Protein AF-A0A1V9YI81-F1 (afdb_monomer)

Sequence (163 aa):
MVVHTAWGGVPVYINVYCPVLPSLRRDFYAGLPSDFEPNSLHLVGGDFNLPLDDTLDTARGRGDHASGKAECIAWLTELRVADDWRIHHPIKRLYSGPGRINRLDYIFADHELVDHYYQDASYVLTTMLVTIYAAPCTYPRPHPPRKEPIGNYLVNYCPTLMW

Radius of gyration: 16.68 Å; Cα contacts (8 Å, |Δi|>4): 274; chains: 1; bounding box: 52×31×38 Å

pLDDT: mean 73.89, std 20.77, range [25.5, 96.69]

Foldseek 3Di:
DWDWDDDPNAIEIEEDDADLDLQCQQVVLLPDDLPDDPRHWYWYWDFSNAALDQQQFFQHDDPSNCRNNVSNVVSCVSNQWDFLCCVVVVRHRFAQDPPSGGNGITIITHPVQNVAFFDDWDDDPRWTKTFTFHDPPDDDDPDDDDRDGPDTPTPDDDPPPDD

Structure (mmCIF, N/CA/C/O backbone):
data_AF-A0A1V9YI81-F1
#
_entry.id   AF-A0A1V9YI81-F1
#
loop_
_atom_site.group_PDB
_atom_site.id
_atom_site.type_symbol
_atom_site.label_atom_id
_atom_site.label_alt_id
_atom_site.label_comp_id
_atom_site.label_asym_id
_atom_site.label_entity_id
_atom_site.label_seq_id
_atom_site.pdbx_PDB_ins_code
_atom_site.Cartn_x
_atom_site.Cartn_y
_atom_site.Cartn_z
_atom_site.occupancy
_atom_site.B_iso_or_equiv
_atom_site.auth_seq_id
_atom_site.auth_comp_id
_atom_site.auth_asym_id
_atom_site.auth_atom_id
_atom_site.pdbx_PDB_model_num
ATOM 1 N N . MET A 1 1 ? -0.340 13.009 -0.495 1.00 51.47 1 MET A N 1
ATOM 2 C CA . MET A 1 1 ? -1.580 13.649 -0.010 1.00 51.47 1 MET A CA 1
ATOM 3 C C . MET A 1 1 ? -2.317 12.613 0.810 1.00 51.47 1 MET A C 1
ATOM 5 O O . MET A 1 1 ? -2.722 11.625 0.220 1.00 51.47 1 MET A O 1
ATOM 9 N N . VAL A 1 2 ? -2.421 12.805 2.126 1.00 59.53 2 VAL A N 1
ATOM 10 C CA . VAL A 1 2 ? -3.225 11.939 3.001 1.00 59.53 2 VAL A CA 1
ATOM 11 C C . VAL A 1 2 ? -4.652 12.478 2.986 1.00 59.53 2 VAL A C 1
ATOM 13 O O . VAL A 1 2 ? -4.862 13.664 3.242 1.00 59.53 2 VAL A O 1
ATOM 16 N N . VAL A 1 3 ? -5.624 11.643 2.631 1.00 63.41 3 VAL A N 1
ATOM 17 C CA . VAL A 1 3 ? -7.054 11.958 2.750 1.00 63.41 3 VAL A CA 1
ATOM 18 C C . VAL A 1 3 ? -7.554 11.310 4.038 1.00 63.41 3 VAL A C 1
ATOM 20 O O . VAL A 1 3 ? -7.049 10.265 4.429 1.00 63.41 3 VAL A O 1
ATOM 23 N N . HIS A 1 4 ? -8.525 11.906 4.723 1.00 65.19 4 HIS A N 1
ATOM 24 C CA . HIS A 1 4 ? -9.170 11.261 5.866 1.00 65.19 4 HIS A CA 1
ATOM 25 C C . HIS A 1 4 ? -10.692 11.279 5.712 1.00 65.19 4 HIS A C 1
ATOM 27 O O . HIS A 1 4 ? -11.259 12.113 5.006 1.00 65.19 4 HIS A O 1
ATOM 33 N N . THR A 1 5 ? -11.343 10.317 6.348 1.00 63.50 5 THR A N 1
ATOM 34 C CA . THR A 1 5 ? -12.791 10.153 6.463 1.00 63.50 5 THR A CA 1
ATOM 35 C C . THR A 1 5 ? -13.125 9.720 7.895 1.00 63.50 5 THR A C 1
ATOM 37 O O . THR A 1 5 ? -12.244 9.708 8.751 1.00 63.50 5 THR A O 1
ATOM 40 N N . ALA A 1 6 ? -14.382 9.390 8.185 1.00 66.19 6 ALA A N 1
ATOM 41 C CA . ALA A 1 6 ? -14.779 8.830 9.471 1.00 66.19 6 ALA A CA 1
ATOM 42 C C . ALA A 1 6 ? -15.708 7.623 9.285 1.00 66.19 6 ALA A C 1
ATOM 44 O O . ALA A 1 6 ? -16.608 7.641 8.446 1.00 66.19 6 ALA A O 1
ATOM 45 N N . TRP A 1 7 ? -15.526 6.592 10.106 1.00 63.31 7 TRP A N 1
ATOM 46 C CA . TRP A 1 7 ? -16.349 5.392 10.160 1.00 63.31 7 TRP A CA 1
ATOM 47 C C . TRP A 1 7 ? -16.983 5.248 11.546 1.00 63.31 7 TRP A C 1
ATOM 49 O O . TRP A 1 7 ? -16.293 5.108 12.548 1.00 63.31 7 TRP A O 1
ATOM 59 N N . GLY A 1 8 ? -18.314 5.348 11.633 1.00 62.41 8 GLY A N 1
ATOM 60 C CA . GLY A 1 8 ? -19.015 5.278 12.924 1.00 62.41 8 GLY A CA 1
ATOM 61 C C . GLY A 1 8 ? -18.606 6.376 13.921 1.00 62.41 8 GLY A C 1
ATOM 62 O O . GLY A 1 8 ? -18.800 6.206 15.1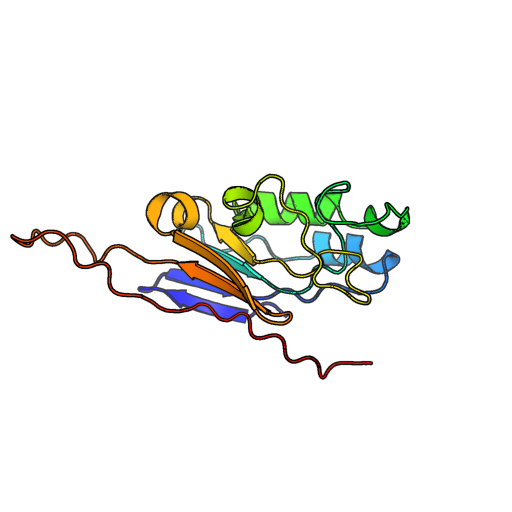19 1.00 62.41 8 GLY A O 1
ATOM 63 N N . GLY A 1 9 ? -18.028 7.483 13.435 1.00 65.88 9 GLY A N 1
ATOM 64 C CA . GLY A 1 9 ? -17.435 8.547 14.256 1.00 65.88 9 GLY A CA 1
ATOM 65 C C . GLY A 1 9 ? -15.929 8.398 14.518 1.00 65.88 9 GLY A C 1
ATOM 66 O O . GLY A 1 9 ? -15.339 9.310 15.087 1.00 65.88 9 GLY A O 1
ATOM 67 N N . VAL A 1 10 ? -15.302 7.303 14.077 1.00 66.94 10 VAL A N 1
ATOM 68 C CA . VAL A 1 10 ? -13.857 7.047 14.201 1.00 66.94 10 VAL A CA 1
ATOM 69 C C . VAL A 1 10 ? -13.116 7.564 12.962 1.00 66.94 10 VAL A C 1
ATOM 71 O O . VAL A 1 10 ? -13.488 7.169 11.858 1.00 66.94 10 VAL A O 1
ATOM 74 N N . PRO A 1 11 ? -12.085 8.417 13.084 1.00 67.31 11 PRO A N 1
ATOM 75 C CA . PRO A 1 11 ? -11.280 8.858 11.943 1.00 67.31 11 PRO A CA 1
ATOM 76 C C . PRO A 1 11 ? -10.601 7.691 11.209 1.00 67.31 11 PRO A C 1
ATOM 78 O O . PRO A 1 11 ? -10.075 6.777 11.843 1.00 67.31 11 PRO A O 1
ATOM 81 N N . VAL A 1 12 ? -10.604 7.743 9.873 1.00 69.25 12 VAL A N 1
ATOM 82 C CA . VAL A 1 12 ? -9.944 6.780 8.978 1.00 69.25 12 VAL A CA 1
ATOM 83 C C . VAL A 1 12 ? -9.099 7.520 7.949 1.00 69.25 12 VAL A C 1
ATOM 85 O O . VAL A 1 12 ? -9.613 8.367 7.222 1.00 69.25 12 VAL A O 1
ATOM 88 N N . TYR A 1 13 ? -7.821 7.172 7.834 1.00 66.81 13 TYR A N 1
ATOM 89 C CA . TYR A 1 13 ? -6.875 7.814 6.913 1.00 66.81 13 TYR A CA 1
ATOM 90 C C . TYR A 1 13 ? -6.617 6.937 5.694 1.00 66.81 13 TYR A C 1
ATOM 92 O O . TYR A 1 13 ? -6.340 5.753 5.852 1.00 66.81 13 TYR A O 1
ATOM 100 N N . ILE A 1 14 ? -6.718 7.527 4.498 1.00 68.88 14 ILE A N 1
ATOM 101 C CA . ILE A 1 14 ? -6.706 6.847 3.202 1.00 68.88 14 ILE A CA 1
ATOM 102 C C . ILE A 1 14 ? -5.802 7.604 2.211 1.00 68.88 14 ILE A C 1
ATOM 104 O O . ILE A 1 14 ? -5.910 8.816 2.025 1.00 68.88 14 ILE A O 1
ATOM 108 N N . ASN A 1 15 ? -4.978 6.835 1.503 1.00 68.88 15 ASN A N 1
ATOM 109 C CA . ASN A 1 15 ? -4.138 7.185 0.352 1.00 68.88 15 ASN A CA 1
ATOM 110 C C . ASN A 1 15 ? -2.730 7.767 0.598 1.00 68.88 15 ASN A C 1
ATOM 112 O O . ASN A 1 15 ? -2.545 8.804 1.232 1.00 68.88 15 ASN A O 1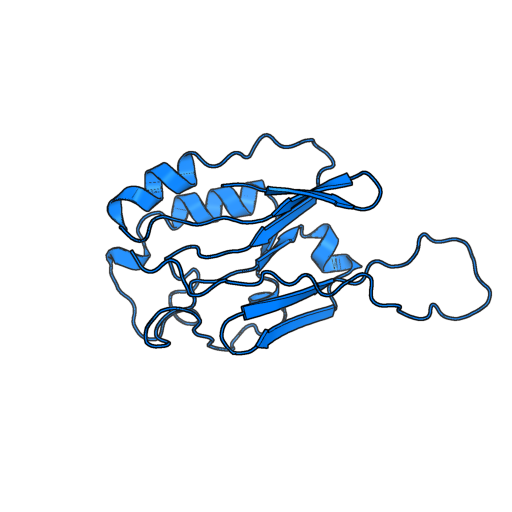
ATOM 116 N N . VAL A 1 16 ? -1.742 7.128 -0.036 1.00 73.31 16 VAL A N 1
ATOM 117 C CA . VAL A 1 16 ? -0.346 7.552 -0.182 1.00 73.31 16 VAL A CA 1
ATOM 118 C C . VAL A 1 16 ? 0.033 7.465 -1.660 1.00 73.31 16 VAL A C 1
ATOM 120 O O . VAL A 1 16 ? -0.280 6.493 -2.339 1.00 73.31 16 VAL A O 1
ATOM 123 N N . TYR A 1 17 ? 0.713 8.495 -2.159 1.00 83.12 17 TYR A N 1
ATOM 124 C CA . TYR A 1 17 ? 1.311 8.504 -3.494 1.00 83.12 17 TYR A CA 1
ATOM 125 C C . TYR A 1 17 ? 2.793 8.807 -3.326 1.00 83.12 17 TYR A C 1
ATOM 127 O O . TYR A 1 17 ? 3.167 9.952 -3.051 1.00 83.12 17 TYR A O 1
ATOM 135 N N . CYS A 1 18 ? 3.615 7.767 -3.406 1.00 87.50 18 CYS A N 1
ATOM 136 C CA . CYS A 1 18 ? 5.037 7.834 -3.106 1.00 87.50 18 CYS A CA 1
ATOM 137 C C . CYS A 1 18 ? 5.852 8.265 -4.330 1.00 87.50 18 CYS A C 1
ATOM 139 O O . CYS A 1 18 ? 5.467 7.965 -5.462 1.00 87.50 18 CYS A O 1
ATOM 141 N N . PRO A 1 19 ? 7.015 8.912 -4.143 1.00 91.19 19 PRO A N 1
ATOM 142 C CA . PRO A 1 19 ? 7.867 9.315 -5.251 1.00 91.19 19 PRO A CA 1
ATOM 143 C C . PRO A 1 19 ? 8.323 8.138 -6.122 1.00 91.19 19 PRO A C 1
ATOM 145 O O . PRO A 1 19 ? 8.867 7.139 -5.636 1.00 91.19 19 PRO A O 1
ATOM 148 N N . VAL A 1 20 ? 8.207 8.314 -7.440 1.00 90.94 20 VAL A N 1
ATOM 149 C CA . VAL A 1 20 ? 8.770 7.381 -8.427 1.00 90.94 20 VAL A CA 1
ATOM 150 C C . VAL A 1 20 ? 10.295 7.329 -8.301 1.00 90.94 20 VAL A C 1
ATOM 152 O O . VAL A 1 20 ? 10.870 6.243 -8.347 1.00 90.94 20 VAL A O 1
ATOM 155 N N . LEU A 1 21 ? 10.952 8.479 -8.089 1.00 93.56 21 LEU A N 1
ATOM 156 C CA . LEU A 1 21 ? 12.408 8.575 -7.951 1.00 93.56 21 LEU A CA 1
ATOM 157 C C . LEU A 1 21 ? 12.895 7.895 -6.654 1.00 93.56 21 LEU A C 1
ATOM 159 O O . LEU A 1 21 ? 12.579 8.383 -5.565 1.00 93.56 21 LEU A O 1
ATOM 163 N N . PRO A 1 22 ? 13.719 6.828 -6.736 1.00 93.25 22 PRO A N 1
ATOM 164 C CA . PRO A 1 22 ? 14.173 6.078 -5.562 1.00 93.25 22 PRO A CA 1
ATOM 165 C C . PRO A 1 22 ? 14.902 6.931 -4.521 1.00 93.25 22 PRO A C 1
ATOM 167 O O . PRO A 1 22 ? 14.744 6.697 -3.325 1.00 93.25 22 PRO A O 1
ATOM 170 N N . SER A 1 23 ? 15.662 7.938 -4.958 1.00 95.00 23 SER A N 1
ATOM 171 C CA . SER A 1 23 ? 16.430 8.826 -4.077 1.00 95.00 23 SER A CA 1
ATOM 172 C C . SER A 1 23 ? 15.564 9.679 -3.149 1.00 95.00 23 SER A C 1
ATOM 174 O O . SER A 1 23 ? 16.054 10.109 -2.114 1.00 95.00 23 SER A O 1
ATOM 176 N N . LEU A 1 24 ? 14.293 9.913 -3.492 1.00 95.62 24 LEU A N 1
ATOM 177 C CA . LEU A 1 24 ? 13.375 10.729 -2.689 1.00 95.62 24 LEU A CA 1
ATOM 178 C C . LEU A 1 24 ? 12.573 9.906 -1.673 1.00 95.62 24 LEU A C 1
ATOM 180 O O . LEU A 1 24 ? 11.941 10.472 -0.785 1.00 95.62 24 LEU A O 1
ATOM 184 N N . ARG A 1 25 ? 12.558 8.573 -1.803 1.00 94.50 25 ARG A N 1
ATOM 185 C CA . ARG A 1 25 ? 11.647 7.713 -1.033 1.00 94.50 25 ARG A CA 1
ATOM 186 C C . ARG A 1 25 ? 11.969 7.679 0.451 1.00 94.50 25 ARG A C 1
ATOM 188 O O . ARG A 1 25 ? 11.043 7.716 1.245 1.00 94.50 25 ARG A O 1
ATOM 195 N N . ARG A 1 26 ? 13.253 7.629 0.822 1.00 95.81 26 ARG A N 1
ATOM 196 C CA . ARG A 1 26 ? 13.672 7.633 2.233 1.00 95.81 26 ARG A CA 1
ATOM 197 C C . ARG A 1 26 ? 13.072 8.824 2.975 1.00 95.81 26 ARG A C 1
ATOM 199 O O . ARG A 1 26 ? 12.340 8.626 3.936 1.00 95.81 26 ARG A O 1
ATOM 206 N N . ASP A 1 27 ? 13.364 10.031 2.497 1.00 95.69 27 ASP A N 1
ATOM 207 C CA . ASP A 1 27 ? 12.939 11.262 3.165 1.00 95.69 27 ASP A CA 1
ATOM 208 C C . ASP A 1 27 ? 11.417 11.409 3.127 1.00 95.69 27 ASP A C 1
ATOM 210 O O . ASP A 1 27 ? 10.811 11.856 4.096 1.00 95.69 27 ASP A O 1
ATOM 214 N N . PHE A 1 28 ? 10.787 10.967 2.033 1.00 93.75 28 PHE A N 1
ATOM 215 C CA . PHE A 1 28 ? 9.335 10.928 1.925 1.00 93.75 28 PHE A CA 1
ATOM 216 C C . PHE A 1 28 ? 8.701 10.040 3.001 1.00 93.75 28 PHE A C 1
ATOM 218 O O . PHE A 1 28 ? 7.84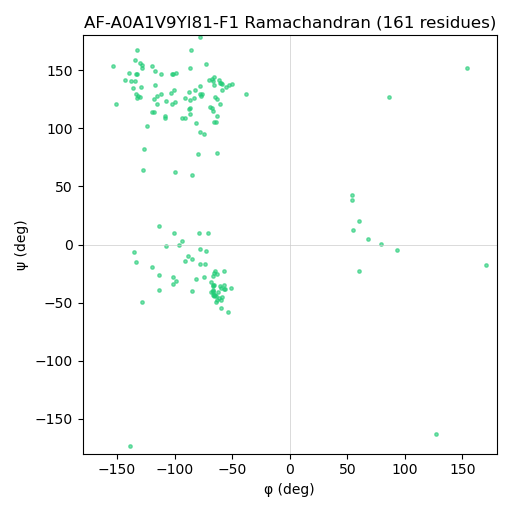8 10.522 3.737 1.00 93.75 28 PHE A O 1
ATOM 225 N N . TYR A 1 29 ? 9.115 8.772 3.114 1.00 94.19 29 TYR A N 1
ATOM 226 C CA . TYR A 1 29 ? 8.540 7.834 4.083 1.00 94.19 29 TYR A CA 1
ATOM 227 C C . TYR A 1 29 ? 8.854 8.227 5.527 1.00 94.19 29 TYR A C 1
ATOM 229 O O . TYR A 1 29 ? 7.977 8.140 6.378 1.00 94.19 29 TYR A O 1
ATOM 237 N N . ALA A 1 30 ? 10.070 8.710 5.796 1.00 94.56 30 ALA A N 1
ATOM 238 C CA . ALA A 1 30 ? 10.457 9.190 7.122 1.00 94.56 30 ALA A CA 1
ATOM 239 C C . ALA A 1 30 ? 9.679 10.444 7.561 1.00 94.56 30 ALA A C 1
ATOM 241 O O . ALA A 1 30 ? 9.568 10.705 8.755 1.00 94.56 30 ALA A O 1
ATOM 242 N N . GLY A 1 31 ? 9.166 11.227 6.607 1.00 92.00 31 GLY A N 1
ATOM 243 C CA . GLY A 1 31 ? 8.369 12.426 6.859 1.00 92.00 31 GLY A CA 1
ATOM 244 C C . GLY A 1 31 ? 6.857 12.200 6.867 1.00 92.00 31 GLY A C 1
ATOM 245 O O . GLY A 1 31 ? 6.113 13.178 6.961 1.00 92.00 31 GLY A O 1
ATOM 246 N N . LEU A 1 32 ? 6.378 10.959 6.719 1.00 90.50 32 LEU A N 1
ATOM 247 C CA . LEU A 1 32 ? 4.946 10.678 6.802 1.00 90.50 32 LEU A CA 1
ATOM 248 C C . LEU A 1 32 ? 4.448 10.839 8.248 1.00 90.50 32 LEU A C 1
ATOM 250 O O . LEU A 1 32 ? 5.151 10.456 9.183 1.00 90.50 32 LEU A O 1
ATOM 254 N N . PRO A 1 33 ? 3.235 11.386 8.445 1.00 88.31 33 PRO A N 1
ATOM 255 C CA . PRO A 1 33 ? 2.665 11.544 9.776 1.00 88.31 33 PRO A CA 1
ATOM 256 C C . PRO A 1 33 ? 2.396 10.181 10.413 1.00 88.31 33 PRO A C 1
ATOM 258 O O . PRO A 1 33 ? 1.984 9.236 9.732 1.00 88.31 33 PRO A O 1
ATOM 261 N N . SER A 1 34 ? 2.599 10.104 11.722 1.00 87.50 34 SER A N 1
ATOM 262 C CA . SER A 1 34 ? 2.279 8.936 12.549 1.00 87.50 34 SER A CA 1
ATOM 263 C C . SER A 1 34 ? 1.586 9.310 13.862 1.00 87.50 34 SER A C 1
ATOM 265 O O . SER A 1 34 ? 1.126 8.442 14.594 1.00 87.50 34 SER A O 1
ATOM 267 N N . ASP A 1 35 ? 1.478 10.603 14.154 1.00 87.75 35 ASP A N 1
ATOM 268 C CA . ASP A 1 35 ? 0.850 11.187 15.333 1.00 87.75 35 ASP A CA 1
ATOM 269 C C . ASP A 1 35 ? -0.664 11.356 15.138 1.00 87.75 35 ASP A C 1
ATOM 271 O O . ASP A 1 35 ? -1.213 12.456 15.179 1.00 87.75 35 ASP A O 1
ATOM 275 N N . PHE A 1 36 ? -1.348 10.239 14.904 1.00 85.19 36 PHE A N 1
ATOM 276 C CA . PHE A 1 36 ? -2.804 10.195 14.778 1.00 85.19 36 PHE A CA 1
ATOM 277 C C . PHE A 1 36 ? -3.498 10.051 16.141 1.00 85.19 36 PHE A C 1
ATOM 279 O O . PHE A 1 36 ? -2.865 9.760 17.161 1.00 85.19 36 PHE A O 1
ATOM 286 N N . GLU A 1 37 ? -4.818 10.254 16.193 1.00 84.19 37 GLU A N 1
ATOM 287 C CA . GLU A 1 37 ? -5.575 10.111 17.436 1.00 84.19 37 GLU A CA 1
ATOM 288 C C . GLU A 1 37 ? -5.478 8.672 17.983 1.00 84.19 37 GLU A C 1
ATOM 290 O O . GLU A 1 37 ? -5.593 7.722 17.203 1.00 84.19 37 GLU A O 1
ATOM 295 N N . PRO A 1 38 ? -5.371 8.472 19.315 1.00 79.06 38 PRO A N 1
ATOM 296 C CA . PRO A 1 38 ? -5.117 7.152 19.910 1.00 79.06 38 PRO A CA 1
ATOM 297 C C . PRO A 1 38 ? -6.120 6.042 19.564 1.00 79.06 38 PRO A C 1
ATOM 299 O O . PRO A 1 38 ? -5.787 4.870 19.683 1.00 79.06 38 PRO A O 1
ATOM 302 N N . ASN A 1 39 ? -7.342 6.405 19.164 1.00 79.94 39 ASN A N 1
ATOM 303 C CA . ASN A 1 39 ? -8.414 5.466 18.813 1.00 79.94 39 ASN A CA 1
ATOM 304 C C . ASN A 1 39 ? -8.779 5.524 17.320 1.00 79.94 39 ASN A C 1
ATOM 306 O O . ASN A 1 39 ? -9.876 5.111 16.944 1.00 79.94 39 ASN A O 1
ATOM 310 N N . SER A 1 40 ? -7.927 6.126 16.487 1.00 83.06 40 SER A N 1
ATOM 311 C CA . SER A 1 40 ? -8.132 6.153 15.039 1.00 83.06 40 SER A CA 1
ATOM 312 C C . SER A 1 40 ? -7.857 4.781 14.420 1.00 83.06 40 SER A C 1
ATOM 314 O O . SER A 1 40 ? -7.138 3.956 14.982 1.00 83.06 40 SER A O 1
ATOM 316 N N . LEU A 1 41 ? -8.475 4.531 13.265 1.00 82.31 41 LEU A N 1
ATOM 317 C CA . LEU A 1 41 ? -8.236 3.336 12.461 1.00 82.31 41 LEU A CA 1
ATOM 318 C C . LEU A 1 41 ? -7.531 3.738 11.168 1.00 82.31 41 LEU A C 1
ATOM 320 O O . LEU A 1 41 ? -7.800 4.795 10.594 1.00 82.31 41 LEU A O 1
ATOM 324 N N . HIS A 1 42 ? -6.661 2.873 10.659 1.00 84.69 42 HIS A N 1
ATOM 325 C CA . HIS A 1 42 ? -5.874 3.170 9.466 1.00 84.69 42 HIS A CA 1
ATOM 326 C C . HIS A 1 42 ? -6.236 2.229 8.315 1.00 84.69 42 HIS A C 1
ATOM 328 O O . HIS A 1 42 ? -6.236 1.009 8.465 1.00 84.69 42 HIS A O 1
ATOM 334 N N . LEU A 1 43 ? -6.542 2.812 7.151 1.00 82.81 43 LEU A N 1
ATOM 335 C CA . LEU A 1 43 ? -6.726 2.098 5.888 1.00 82.81 43 LEU A CA 1
ATOM 336 C C . LEU A 1 43 ? -5.813 2.736 4.838 1.00 82.81 43 LEU A C 1
ATOM 338 O O . LEU A 1 43 ? -6.210 3.597 4.052 1.00 82.81 43 LEU A O 1
ATOM 342 N N . VAL A 1 44 ? -4.550 2.337 4.853 1.00 85.56 44 VAL A N 1
ATOM 343 C CA . VAL A 1 44 ? -3.503 2.954 4.045 1.00 85.56 44 VAL A CA 1
ATOM 344 C C . VAL A 1 44 ? -3.474 2.297 2.674 1.00 85.56 44 VAL A C 1
ATOM 346 O O . VAL A 1 44 ? -3.174 1.119 2.565 1.00 85.56 44 VAL A O 1
ATOM 349 N N . GLY A 1 45 ? -3.741 3.045 1.608 1.00 84.31 45 GLY A N 1
ATOM 350 C CA . GLY A 1 45 ? -3.710 2.509 0.244 1.00 84.31 45 GLY A CA 1
ATOM 351 C C . GLY A 1 45 ? -2.943 3.390 -0.730 1.00 84.31 45 GLY A C 1
ATOM 352 O O . GLY A 1 45 ? -2.639 4.530 -0.410 1.00 84.31 45 GLY A O 1
ATOM 353 N N . GLY A 1 46 ? -2.637 2.890 -1.922 1.00 84.06 46 GLY A N 1
ATOM 354 C CA . GLY A 1 46 ? -2.090 3.692 -3.022 1.00 84.06 46 GLY A CA 1
ATOM 355 C C . GLY A 1 46 ? -0.799 3.135 -3.611 1.00 84.06 46 GLY A C 1
ATOM 356 O O . GLY A 1 46 ? -0.485 1.962 -3.414 1.00 84.06 46 GLY A O 1
ATOM 357 N N . ASP A 1 47 ? -0.082 3.980 -4.355 1.00 87.31 47 ASP A N 1
ATOM 358 C CA . ASP A 1 47 ? 1.149 3.616 -5.064 1.00 87.31 47 ASP A CA 1
ATOM 359 C C . ASP A 1 47 ? 2.379 3.934 -4.206 1.00 87.31 47 ASP A C 1
ATOM 361 O O . ASP A 1 47 ? 2.755 5.093 -4.001 1.00 87.31 47 ASP A O 1
ATOM 365 N N . PHE A 1 48 ? 3.022 2.876 -3.719 1.00 91.44 48 PHE A N 1
ATOM 366 C CA . PHE A 1 48 ? 4.214 2.926 -2.878 1.00 91.44 48 PHE A CA 1
ATOM 367 C C . PHE A 1 48 ? 5.503 3.035 -3.699 1.00 91.44 48 PHE A C 1
ATOM 369 O O . PHE A 1 48 ? 6.579 3.323 -3.165 1.00 91.44 48 PHE A O 1
ATOM 376 N N . ASN A 1 49 ? 5.431 2.812 -5.012 1.00 92.25 49 ASN A N 1
ATOM 377 C CA . ASN A 1 49 ? 6.567 2.845 -5.927 1.00 92.25 49 ASN A CA 1
ATOM 378 C C . ASN A 1 49 ? 7.748 1.922 -5.544 1.00 92.25 49 ASN A C 1
ATOM 380 O O . ASN A 1 49 ? 8.812 1.994 -6.164 1.00 92.25 49 ASN A O 1
ATOM 384 N N . LEU A 1 50 ? 7.568 0.993 -4.596 1.00 92.75 50 LEU A N 1
ATOM 385 C CA . LEU A 1 50 ? 8.527 -0.053 -4.234 1.00 92.75 50 LEU A CA 1
ATOM 386 C C . LEU A 1 50 ? 7.826 -1.399 -3.964 1.00 92.75 50 LEU A C 1
ATOM 388 O O . LEU A 1 50 ? 6.686 -1.405 -3.500 1.00 92.75 50 LEU A O 1
ATOM 392 N N . PRO A 1 51 ? 8.475 -2.540 -4.265 1.00 94.31 51 PRO A N 1
ATOM 393 C CA . PRO A 1 51 ? 8.010 -3.849 -3.821 1.00 94.31 51 PRO A CA 1
ATOM 394 C C . PRO A 1 51 ? 8.371 -4.089 -2.344 1.00 94.31 51 PRO A C 1
ATOM 396 O O . PRO A 1 51 ? 9.499 -3.812 -1.925 1.00 94.31 51 PRO A O 1
ATOM 399 N N . LEU A 1 52 ? 7.436 -4.629 -1.556 1.00 94.12 52 LEU A N 1
ATOM 400 C CA . LEU A 1 52 ? 7.685 -4.973 -0.151 1.00 94.12 52 LEU A CA 1
ATOM 401 C C . LEU A 1 52 ? 8.314 -6.359 0.009 1.00 94.12 52 LEU A C 1
ATOM 403 O O . LEU A 1 52 ? 9.249 -6.517 0.793 1.00 94.12 52 LEU A O 1
ATOM 407 N N . ASP A 1 53 ? 7.882 -7.345 -0.769 1.00 93.12 53 ASP A N 1
ATOM 408 C CA . ASP A 1 53 ? 8.503 -8.667 -0.820 1.00 93.12 53 ASP A CA 1
ATOM 409 C C . ASP A 1 53 ? 9.390 -8.823 -2.067 1.00 93.12 53 ASP A C 1
ATOM 411 O O . ASP A 1 53 ? 8.927 -8.746 -3.209 1.00 93.12 53 ASP A O 1
ATOM 415 N N . ASP A 1 54 ? 10.678 -9.102 -1.863 1.00 90.06 54 ASP A N 1
ATOM 416 C CA . ASP A 1 54 ? 11.658 -9.189 -2.956 1.00 90.06 54 ASP A CA 1
ATOM 417 C C . ASP A 1 54 ? 11.504 -10.454 -3.827 1.00 90.06 54 ASP A C 1
ATOM 419 O O . ASP A 1 54 ? 12.179 -10.604 -4.847 1.00 90.06 54 ASP A O 1
ATOM 423 N N . THR A 1 55 ? 10.606 -11.367 -3.456 1.00 90.50 55 THR A N 1
ATOM 424 C CA . THR A 1 55 ? 10.325 -12.615 -4.175 1.00 90.50 55 THR A CA 1
ATOM 425 C C . THR A 1 55 ? 8.916 -12.639 -4.773 1.00 90.50 55 THR A C 1
ATOM 427 O O . THR A 1 55 ? 8.709 -13.091 -5.910 1.00 90.50 55 THR A O 1
ATOM 430 N N . LEU A 1 56 ? 7.937 -12.115 -4.036 1.00 93.88 56 LEU A N 1
ATOM 431 C CA . LEU A 1 56 ? 6.521 -12.209 -4.370 1.00 93.88 56 LEU A CA 1
ATOM 432 C C . LEU A 1 56 ? 5.984 -10.947 -5.042 1.00 93.88 56 LEU A C 1
ATOM 434 O O . LEU A 1 56 ? 5.119 -11.063 -5.913 1.00 93.88 56 LEU A O 1
ATOM 438 N N . ASP A 1 57 ? 6.525 -9.776 -4.698 1.00 93.94 57 ASP A N 1
ATOM 439 C CA . ASP A 1 57 ? 6.090 -8.480 -5.229 1.00 93.94 57 ASP A CA 1
ATOM 440 C C . ASP A 1 57 ? 6.953 -8.005 -6.402 1.00 93.94 57 ASP A C 1
ATOM 442 O O . ASP A 1 57 ? 6.688 -6.960 -6.986 1.00 93.94 57 ASP A O 1
ATOM 446 N N . THR A 1 58 ? 7.966 -8.773 -6.804 1.00 93.06 58 THR A N 1
ATOM 447 C CA . THR A 1 58 ? 8.790 -8.459 -7.973 1.00 93.06 58 THR A CA 1
ATOM 448 C C . THR A 1 58 ? 9.093 -9.694 -8.811 1.00 93.06 58 THR A C 1
ATOM 450 O O . THR A 1 58 ? 9.331 -10.793 -8.306 1.00 93.06 58 THR A O 1
ATOM 453 N N . ALA A 1 59 ? 9.076 -9.529 -10.133 1.00 90.88 59 ALA A N 1
ATOM 454 C CA . ALA A 1 59 ? 9.543 -10.532 -11.078 1.00 90.88 59 ALA A CA 1
ATOM 455 C C . ALA A 1 59 ? 11.078 -10.623 -11.102 1.00 90.88 59 ALA A C 1
ATOM 457 O O . ALA A 1 59 ? 11.614 -11.685 -11.426 1.00 90.88 59 ALA A O 1
ATOM 458 N N . ARG A 1 60 ? 11.776 -9.520 -10.789 1.00 86.56 60 ARG A N 1
ATOM 459 C CA . ARG A 1 60 ? 13.242 -9.396 -10.798 1.00 86.56 60 ARG A CA 1
ATOM 460 C C . ARG A 1 60 ? 13.694 -8.356 -9.773 1.00 86.56 60 ARG A C 1
ATOM 462 O O . ARG A 1 60 ? 13.348 -7.181 -9.901 1.00 86.56 60 ARG A O 1
ATOM 469 N N . GLY A 1 61 ? 14.512 -8.773 -8.810 1.00 79.31 61 GLY A N 1
ATOM 470 C CA . GLY A 1 61 ? 15.094 -7.860 -7.828 1.00 79.31 61 GLY A CA 1
ATOM 471 C C . GLY A 1 61 ? 15.964 -6.786 -8.485 1.00 79.31 61 GLY A C 1
ATOM 472 O O . GLY A 1 61 ? 16.714 -7.063 -9.426 1.00 79.31 61 GLY A O 1
ATOM 473 N N . ARG A 1 62 ? 15.859 -5.553 -7.991 1.00 81.12 62 ARG A N 1
ATOM 474 C CA . ARG A 1 62 ? 16.687 -4.418 -8.404 1.00 81.12 62 ARG A CA 1
ATOM 475 C C . ARG A 1 62 ? 17.192 -3.674 -7.172 1.00 81.12 62 ARG A C 1
ATOM 477 O O . ARG A 1 62 ? 16.488 -3.575 -6.174 1.00 81.12 62 ARG A O 1
ATOM 484 N N . GLY A 1 63 ? 18.399 -3.112 -7.246 1.00 79.06 63 GLY A N 1
ATOM 485 C CA . GLY A 1 63 ? 18.993 -2.390 -6.111 1.00 79.06 63 GLY A CA 1
ATOM 486 C C . GLY A 1 63 ? 18.208 -1.140 -5.690 1.00 79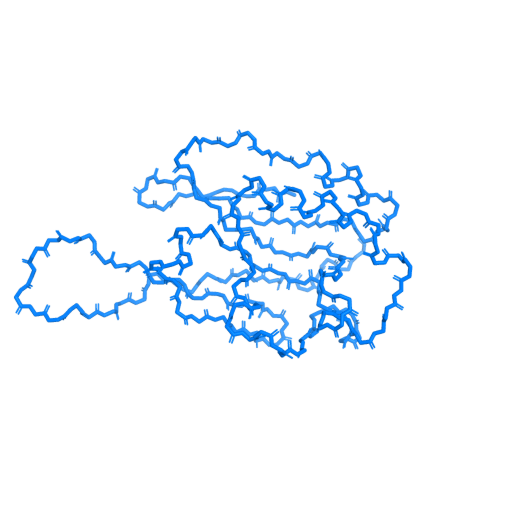.06 63 GLY A C 1
ATOM 487 O O . GLY A 1 63 ? 18.240 -0.756 -4.526 1.00 79.06 63 GLY A O 1
ATOM 488 N N . ASP A 1 64 ? 17.453 -0.537 -6.610 1.00 85.31 64 ASP A N 1
ATOM 489 C CA . ASP A 1 64 ? 16.604 0.627 -6.338 1.00 85.31 64 ASP A CA 1
ATOM 490 C C . ASP A 1 64 ? 15.337 0.288 -5.531 1.00 85.31 64 ASP A C 1
ATOM 492 O O . ASP A 1 64 ? 14.727 1.185 -4.947 1.00 85.31 64 ASP A O 1
ATOM 496 N N . HIS A 1 65 ? 14.950 -0.991 -5.457 1.00 85.62 65 HIS A N 1
ATOM 497 C CA . HIS A 1 65 ? 13.800 -1.460 -4.674 1.00 85.62 65 HIS A CA 1
ATOM 498 C C . HIS A 1 65 ? 14.001 -1.302 -3.166 1.00 85.62 65 HIS A C 1
ATOM 500 O O . HIS A 1 65 ? 13.029 -1.110 -2.445 1.00 85.62 65 HIS A O 1
ATOM 506 N N . ALA A 1 66 ? 15.249 -1.317 -2.692 1.00 87.56 66 ALA A N 1
ATOM 507 C CA . ALA A 1 66 ? 15.559 -1.161 -1.273 1.00 87.56 66 ALA A CA 1
ATOM 508 C C . ALA A 1 66 ? 15.473 0.298 -0.783 1.00 87.56 66 ALA A C 1
ATOM 510 O O . ALA A 1 66 ? 15.409 0.540 0.423 1.00 87.56 66 ALA A O 1
ATOM 511 N N . SER A 1 67 ? 15.478 1.282 -1.690 1.00 93.25 67 SER A N 1
ATOM 512 C CA . SER A 1 67 ? 15.502 2.697 -1.307 1.00 93.25 67 SER A CA 1
ATOM 513 C C . SER A 1 67 ? 14.185 3.126 -0.657 1.00 93.25 67 SER A C 1
ATOM 515 O O . SER A 1 67 ? 13.134 3.083 -1.298 1.00 93.25 67 SER A O 1
ATOM 517 N N . GLY A 1 68 ? 14.246 3.555 0.608 1.00 94.44 68 GLY A N 1
ATOM 518 C CA . GLY A 1 68 ? 13.078 3.952 1.401 1.00 94.44 68 GLY A CA 1
ATOM 519 C C . GLY A 1 68 ? 12.266 2.790 1.985 1.00 94.44 68 GLY A C 1
ATOM 520 O O . GLY A 1 68 ? 11.252 3.028 2.636 1.00 94.44 68 GLY A O 1
ATOM 521 N N . LYS A 1 69 ? 12.668 1.531 1.750 1.00 95.19 69 LYS A N 1
ATOM 522 C CA . LYS A 1 69 ? 11.903 0.346 2.175 1.00 95.19 69 LYS A CA 1
ATOM 523 C C . LYS A 1 69 ? 11.856 0.202 3.698 1.00 95.19 69 LYS A C 1
ATOM 525 O O . LYS A 1 69 ? 10.812 -0.138 4.242 1.00 95.19 69 LYS A O 1
ATOM 530 N N . ALA A 1 70 ? 12.964 0.482 4.385 1.00 96.00 70 ALA A N 1
ATOM 531 C CA . ALA A 1 70 ? 13.025 0.403 5.843 1.00 96.00 70 ALA A CA 1
ATOM 532 C C . ALA A 1 70 ? 12.123 1.458 6.501 1.00 96.00 70 ALA A C 1
ATOM 534 O O . ALA A 1 70 ? 11.379 1.148 7.424 1.00 96.00 70 ALA A O 1
ATOM 535 N N . GLU A 1 71 ? 12.149 2.681 5.977 1.00 96.69 71 GLU A N 1
ATOM 536 C CA . GLU A 1 71 ? 11.341 3.806 6.436 1.00 96.69 71 GL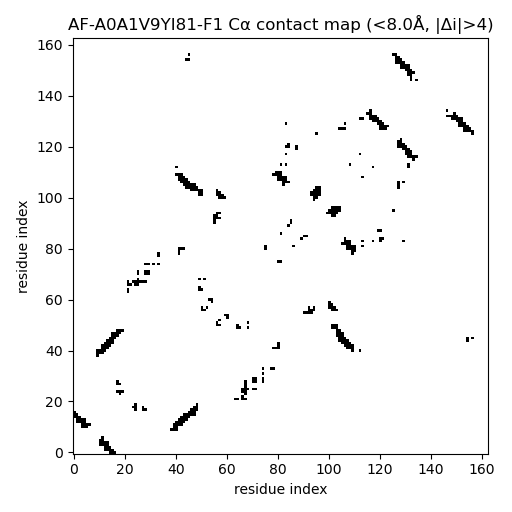U A CA 1
ATOM 537 C C . GLU A 1 71 ? 9.849 3.558 6.167 1.00 96.69 71 GLU A C 1
ATOM 539 O O . GLU A 1 71 ? 9.017 3.786 7.040 1.00 96.69 71 GLU A O 1
ATOM 544 N N . CYS A 1 72 ? 9.513 2.992 5.003 1.00 95.31 72 CYS A N 1
ATOM 545 C CA . CYS A 1 72 ? 8.157 2.548 4.686 1.00 95.31 72 CYS A CA 1
ATOM 546 C C . CYS A 1 72 ? 7.649 1.482 5.669 1.00 95.31 72 CYS A C 1
ATOM 548 O O . CYS A 1 72 ? 6.530 1.593 6.163 1.00 95.31 72 CYS A O 1
ATOM 550 N N . ILE A 1 73 ? 8.449 0.447 5.953 1.00 95.62 73 ILE A N 1
ATOM 551 C CA . ILE A 1 73 ? 8.065 -0.626 6.884 1.00 95.62 73 ILE A CA 1
ATOM 552 C C . ILE A 1 73 ? 7.898 -0.074 8.300 1.00 95.62 73 ILE A C 1
ATOM 554 O O . ILE A 1 73 ? 6.924 -0.415 8.966 1.00 95.62 73 ILE A O 1
ATOM 558 N N . ALA A 1 74 ? 8.810 0.792 8.750 1.00 95.69 74 ALA A N 1
ATOM 559 C CA . ALA A 1 74 ? 8.713 1.436 10.056 1.00 95.69 74 ALA A CA 1
ATOM 560 C C . ALA A 1 74 ? 7.417 2.246 10.185 1.00 95.69 74 ALA A C 1
ATOM 562 O O . ALA A 1 74 ? 6.698 2.092 11.167 1.00 95.69 74 ALA A O 1
ATOM 563 N N . TRP A 1 75 ? 7.076 3.029 9.160 1.00 94.06 75 TRP A N 1
ATOM 564 C CA . TRP A 1 75 ? 5.840 3.803 9.137 1.00 94.06 75 TRP A CA 1
ATOM 565 C C . TRP A 1 75 ? 4.585 2.916 9.154 1.00 94.06 75 TRP A C 1
ATOM 567 O O . TRP A 1 75 ? 3.712 3.116 9.990 1.00 94.06 75 TRP A O 1
ATOM 577 N N . LEU A 1 76 ? 4.509 1.882 8.308 1.00 94.00 76 LEU A N 1
ATOM 578 C CA . LEU A 1 76 ? 3.381 0.935 8.318 1.00 94.00 76 LEU A CA 1
ATOM 579 C C . LEU A 1 76 ? 3.247 0.200 9.666 1.00 94.00 76 LEU A C 1
ATOM 581 O O . LEU A 1 76 ? 2.135 -0.052 10.127 1.00 94.00 76 LEU A O 1
ATOM 585 N N . THR A 1 77 ? 4.376 -0.108 10.312 1.00 93.19 77 THR A N 1
ATOM 586 C CA . THR A 1 77 ? 4.404 -0.745 11.638 1.00 93.19 77 THR A CA 1
ATOM 587 C C . THR A 1 77 ? 3.853 0.183 12.717 1.00 93.19 77 THR A C 1
ATOM 589 O O . THR A 1 77 ? 3.054 -0.260 13.538 1.00 93.19 77 THR A O 1
ATOM 592 N N . GLU A 1 78 ? 4.228 1.464 12.697 1.00 91.75 78 GLU A N 1
ATOM 593 C CA . GLU A 1 78 ? 3.723 2.472 13.639 1.00 91.75 78 GLU A CA 1
ATOM 594 C C . GLU A 1 78 ? 2.198 2.623 13.538 1.00 91.75 78 GLU A C 1
ATOM 596 O O . GLU A 1 78 ? 1.507 2.730 14.548 1.00 91.75 78 GLU A O 1
ATOM 601 N N . LEU A 1 79 ? 1.653 2.527 12.322 1.00 90.00 79 LEU A N 1
ATOM 602 C CA . LEU A 1 79 ? 0.206 2.558 12.083 1.00 90.00 79 LEU A CA 1
ATOM 603 C C . LEU A 1 79 ? -0.510 1.243 12.399 1.00 90.00 79 LEU A C 1
ATOM 605 O O . LEU A 1 79 ? -1.734 1.190 12.294 1.00 90.00 79 LEU A O 1
ATOM 609 N N . ARG A 1 80 ? 0.225 0.189 12.778 1.00 91.31 80 ARG A N 1
ATOM 610 C CA . ARG A 1 80 ? -0.315 -1.146 13.085 1.00 91.31 80 ARG A CA 1
ATOM 611 C C . ARG A 1 80 ? -1.170 -1.704 11.940 1.00 91.31 80 ARG A C 1
ATOM 613 O O . ARG A 1 80 ? -2.198 -2.337 12.183 1.00 91.31 80 ARG A O 1
ATOM 620 N N . VAL A 1 81 ? -0.758 -1.457 10.695 1.00 90.69 81 VAL A N 1
ATOM 621 C CA . VAL A 1 81 ? -1.475 -1.934 9.504 1.00 90.69 81 VAL A CA 1
ATOM 622 C C . VAL A 1 81 ? -0.796 -3.148 8.874 1.00 90.69 81 VAL A C 1
ATOM 624 O O . VAL A 1 81 ? 0.431 -3.264 8.869 1.00 90.69 81 VAL A O 1
ATOM 627 N N . ALA A 1 82 ? -1.595 -4.040 8.295 1.00 90.25 82 ALA A N 1
ATOM 628 C CA . ALA A 1 82 ? -1.141 -5.273 7.662 1.00 90.25 82 ALA A CA 1
ATOM 629 C C . ALA A 1 82 ? -1.512 -5.333 6.177 1.00 90.25 82 ALA A C 1
ATOM 631 O O . ALA A 1 82 ? -2.476 -4.716 5.743 1.00 90.25 82 ALA A O 1
ATOM 632 N N . ASP A 1 83 ? -0.737 -6.080 5.384 1.00 91.12 83 ASP A N 1
ATOM 633 C CA . ASP A 1 83 ? -1.024 -6.297 3.961 1.00 91.12 83 ASP A CA 1
ATOM 634 C C . ASP A 1 83 ? -2.140 -7.341 3.792 1.00 91.12 83 ASP A C 1
ATOM 636 O O . ASP A 1 83 ? -1.886 -8.551 3.782 1.00 91.12 83 ASP A O 1
ATOM 640 N N . ASP A 1 84 ? -3.371 -6.867 3.612 1.00 82.00 84 ASP A N 1
ATOM 641 C CA . ASP A 1 84 ? -4.578 -7.692 3.476 1.00 82.00 84 ASP A CA 1
ATOM 642 C C . ASP A 1 84 ? -4.476 -8.716 2.335 1.00 82.00 84 ASP A C 1
ATOM 644 O O . ASP A 1 84 ? -4.906 -9.873 2.458 1.00 82.00 84 ASP A O 1
ATOM 648 N N . TRP A 1 85 ? -3.866 -8.317 1.210 1.00 85.94 85 TRP A N 1
ATOM 649 C CA . TRP A 1 85 ? -3.656 -9.214 0.074 1.00 85.94 85 TRP A CA 1
ATOM 650 C C . TRP A 1 85 ? -2.696 -10.332 0.439 1.00 85.94 85 TRP A C 1
ATOM 652 O O . TRP A 1 85 ? -2.952 -11.487 0.102 1.00 85.94 85 TRP A O 1
ATOM 662 N N . ARG A 1 86 ? -1.592 -10.016 1.120 1.00 90.69 86 ARG A N 1
ATOM 663 C CA . ARG A 1 86 ? -0.602 -11.025 1.505 1.00 90.69 86 ARG A CA 1
ATOM 664 C C . ARG A 1 86 ? -1.152 -11.974 2.564 1.00 90.69 86 ARG A C 1
ATOM 666 O O . ARG A 1 86 ? -0.822 -13.152 2.516 1.00 90.69 86 ARG A O 1
ATOM 673 N N . ILE A 1 87 ? -2.029 -11.512 3.451 1.00 86.06 87 ILE A N 1
ATOM 674 C CA . ILE A 1 87 ? -2.725 -12.389 4.402 1.00 86.06 87 ILE A CA 1
ATOM 675 C C . ILE A 1 87 ? -3.588 -13.418 3.659 1.00 86.06 87 ILE A C 1
ATOM 677 O O . ILE A 1 87 ? -3.528 -14.609 3.960 1.00 86.06 87 ILE A O 1
ATOM 681 N N . HIS A 1 88 ? -4.356 -12.986 2.657 1.00 80.50 88 HIS A N 1
ATOM 682 C CA . HIS A 1 88 ? -5.276 -13.873 1.935 1.00 80.50 88 HIS A CA 1
ATOM 683 C C . HIS A 1 88 ? -4.589 -14.709 0.844 1.00 80.50 88 HIS A C 1
ATOM 685 O O . HIS A 1 88 ? -4.990 -15.835 0.552 1.00 80.50 88 HIS A O 1
ATOM 691 N N . HIS A 1 89 ? -3.519 -14.183 0.249 1.00 85.44 89 HIS A N 1
ATOM 692 C CA . HIS A 1 89 ? -2.783 -14.796 -0.854 1.00 85.44 89 HIS A CA 1
ATOM 693 C C . HIS A 1 89 ? -1.279 -14.886 -0.528 1.00 85.44 89 HIS A C 1
ATOM 695 O O . HIS A 1 89 ? -0.455 -14.295 -1.237 1.00 85.44 89 HIS A O 1
ATOM 701 N N . PRO A 1 90 ? -0.881 -15.660 0.502 1.00 91.56 90 PRO A N 1
ATOM 702 C CA . PRO A 1 90 ? 0.459 -15.602 1.098 1.00 91.56 90 PRO A CA 1
ATOM 703 C C . PRO A 1 90 ? 1.584 -15.842 0.102 1.00 91.56 90 PRO A C 1
ATOM 705 O O . PRO A 1 90 ? 2.587 -15.143 0.132 1.00 91.56 90 PRO A O 1
ATOM 708 N N . ILE A 1 91 ? 1.391 -16.759 -0.844 1.00 93.81 91 ILE A N 1
ATOM 709 C CA . ILE A 1 91 ? 2.415 -17.146 -1.827 1.00 93.81 91 ILE A CA 1
ATOM 710 C C . ILE A 1 9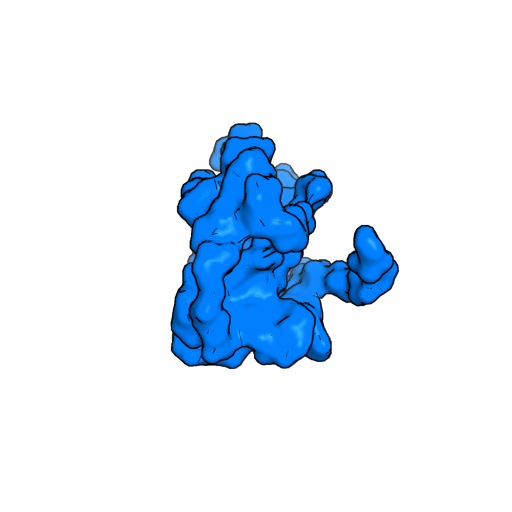1 ? 2.129 -16.633 -3.241 1.00 93.81 91 ILE A C 1
ATOM 712 O O . ILE A 1 91 ? 2.888 -16.904 -4.173 1.00 93.81 91 ILE A O 1
ATOM 716 N N . LYS A 1 92 ? 1.009 -15.934 -3.449 1.00 91.00 92 LYS A N 1
ATOM 717 C CA . LYS A 1 92 ? 0.613 -15.520 -4.794 1.00 91.00 92 LYS A CA 1
ATOM 718 C C . LYS A 1 92 ? 1.462 -14.337 -5.228 1.00 91.00 92 LYS A C 1
ATOM 720 O O . LYS A 1 92 ? 1.567 -13.331 -4.522 1.00 91.00 92 LYS A O 1
ATOM 725 N N . ARG A 1 93 ? 2.040 -14.461 -6.420 1.00 91.75 93 ARG A N 1
ATOM 726 C CA . ARG A 1 93 ? 2.697 -13.350 -7.105 1.00 91.75 93 ARG A CA 1
ATOM 727 C C . ARG A 1 93 ? 1.633 -12.531 -7.816 1.00 91.75 93 ARG A C 1
ATOM 729 O O . ARG A 1 93 ? 0.763 -13.083 -8.493 1.00 91.75 93 ARG A O 1
ATOM 736 N N . LEU A 1 94 ? 1.706 -11.224 -7.650 1.00 85.94 94 LEU A N 1
ATOM 737 C CA . LEU A 1 94 ? 0.802 -10.267 -8.262 1.00 85.94 94 LEU A CA 1
ATOM 738 C C . LEU A 1 94 ? 1.612 -9.039 -8.641 1.00 85.94 94 LEU A C 1
ATOM 740 O O . LEU A 1 94 ? 2.479 -8.640 -7.880 1.00 85.94 94 LEU A O 1
ATOM 744 N N . TYR A 1 95 ? 1.311 -8.431 -9.787 1.00 89.00 95 TYR A N 1
ATOM 745 C CA . TYR A 1 95 ? 2.014 -7.242 -10.251 1.00 89.00 95 TYR A CA 1
ATOM 746 C C . TYR A 1 95 ? 1.023 -6.171 -10.695 1.00 89.00 95 TYR A C 1
ATOM 748 O O . TYR A 1 95 ? 0.136 -6.413 -11.521 1.00 89.00 95 TYR A O 1
ATOM 756 N N . SER A 1 96 ? 1.189 -4.974 -10.155 1.00 86.31 96 SER A N 1
ATOM 757 C CA . SER A 1 96 ? 0.299 -3.835 -10.379 1.00 86.31 96 SER A CA 1
ATOM 758 C C . SER A 1 96 ? 0.986 -2.697 -11.141 1.00 86.31 96 SER A C 1
ATOM 760 O O . SER A 1 96 ? 0.332 -2.002 -11.911 1.00 86.31 96 SER A O 1
ATOM 762 N N . GLY A 1 97 ? 2.314 -2.591 -11.035 1.00 83.06 97 GLY A N 1
ATOM 763 C CA . GLY A 1 97 ? 3.110 -1.547 -11.665 1.00 83.06 97 GLY A CA 1
ATOM 764 C C . GLY A 1 97 ? 3.371 -1.742 -13.167 1.00 83.06 97 GLY A C 1
ATOM 765 O O . GLY A 1 97 ? 2.997 -2.763 -13.765 1.00 83.06 97 GLY A O 1
ATOM 766 N N . PRO A 1 98 ? 4.076 -0.777 -13.791 1.00 82.12 98 PRO A N 1
ATOM 767 C CA . PRO A 1 98 ? 4.375 -0.780 -15.219 1.00 82.12 98 PRO A CA 1
ATOM 768 C C . PRO A 1 98 ? 5.018 -2.084 -15.699 1.00 82.12 98 PRO A C 1
ATOM 770 O O . PRO A 1 98 ? 5.884 -2.666 -15.041 1.00 82.12 98 PRO A O 1
ATOM 773 N N . GLY A 1 99 ? 4.565 -2.566 -16.859 1.00 84.38 99 GLY A N 1
ATOM 774 C CA . GLY A 1 99 ? 5.037 -3.821 -17.449 1.00 84.38 99 GLY A CA 1
ATOM 775 C C . GLY A 1 99 ? 4.644 -5.084 -16.675 1.00 84.38 99 GLY A C 1
ATOM 776 O O . GLY A 1 99 ? 5.076 -6.164 -17.064 1.00 84.38 99 GLY A O 1
ATOM 777 N N . ARG A 1 100 ? 3.839 -4.973 -15.602 1.00 85.12 100 ARG A N 1
ATOM 778 C CA . ARG A 1 100 ? 3.453 -6.093 -14.724 1.00 85.12 100 ARG A CA 1
ATOM 779 C C . ARG A 1 100 ? 4.670 -6.841 -14.176 1.00 85.12 100 ARG A C 1
ATOM 781 O O . ARG A 1 100 ? 4.699 -8.066 -14.143 1.00 85.12 100 ARG A O 1
ATOM 788 N N . ILE A 1 101 ? 5.678 -6.077 -13.759 1.00 89.06 101 ILE A N 1
ATOM 789 C CA . ILE A 1 101 ? 6.939 -6.605 -13.218 1.00 89.06 101 ILE A CA 1
ATOM 790 C C . ILE A 1 101 ? 6.963 -6.517 -11.692 1.00 89.06 101 ILE A C 1
ATOM 792 O O . ILE A 1 101 ? 7.536 -7.391 -11.054 1.00 89.06 101 ILE A O 1
ATOM 796 N N . ASN A 1 102 ? 6.342 -5.486 -11.114 1.00 90.81 102 ASN A N 1
ATOM 797 C CA . ASN A 1 102 ? 6.328 -5.253 -9.671 1.00 90.81 102 ASN A CA 1
ATOM 798 C C . ASN A 1 102 ? 4.897 -5.043 -9.165 1.00 90.81 102 ASN A C 1
ATOM 800 O O . ASN A 1 102 ? 4.050 -4.527 -9.897 1.00 90.81 102 ASN A O 1
ATOM 804 N N . ARG A 1 103 ? 4.635 -5.385 -7.908 1.00 92.69 103 ARG A N 1
ATOM 805 C CA . ARG A 1 103 ? 3.509 -4.877 -7.126 1.00 92.69 103 ARG A CA 1
ATOM 806 C C . ARG A 1 103 ? 3.946 -3.589 -6.455 1.00 92.69 103 ARG A C 1
ATOM 808 O O . ARG A 1 103 ? 4.892 -3.587 -5.673 1.00 92.69 103 ARG A O 1
ATOM 815 N N . LEU A 1 104 ? 3.289 -2.503 -6.822 1.00 91.12 104 LEU A N 1
ATOM 816 C CA . LEU A 1 104 ? 3.560 -1.165 -6.298 1.00 91.12 104 LEU A CA 1
ATOM 817 C C . LEU A 1 104 ? 2.328 -0.588 -5.594 1.00 91.12 104 LEU A C 1
ATOM 819 O O . LEU A 1 104 ? 2.466 0.296 -4.759 1.00 91.12 104 LEU A O 1
ATOM 823 N N . ASP A 1 105 ? 1.151 -1.138 -5.889 1.00 87.25 105 ASP A N 1
ATOM 824 C CA . ASP A 1 105 ? -0.125 -0.714 -5.339 1.00 87.25 105 ASP A CA 1
ATOM 825 C C . ASP A 1 105 ? -0.525 -1.650 -4.207 1.00 87.25 105 ASP A C 1
ATOM 827 O O . ASP A 1 105 ? -0.653 -2.867 -4.407 1.00 87.25 105 ASP A O 1
ATOM 831 N N . TYR A 1 106 ? -0.738 -1.072 -3.032 1.00 88.19 106 TYR A N 1
ATOM 832 C CA . TYR A 1 106 ? -1.080 -1.792 -1.813 1.00 88.19 106 TYR A CA 1
ATOM 833 C C . TYR A 1 106 ? -2.303 -1.162 -1.158 1.00 88.19 106 TYR A C 1
ATOM 835 O O . TYR A 1 106 ? -2.591 0.019 -1.356 1.00 88.19 106 TYR A O 1
ATOM 843 N N . ILE A 1 107 ? -3.000 -1.965 -0.362 1.00 85.88 107 ILE A N 1
ATOM 844 C CA . ILE A 1 107 ? -3.963 -1.529 0.639 1.00 85.88 107 ILE A CA 1
ATOM 845 C C . ILE A 1 107 ? -3.613 -2.306 1.903 1.00 85.88 107 ILE A C 1
ATOM 847 O O . ILE A 1 107 ? -3.489 -3.531 1.860 1.00 85.88 107 ILE A O 1
ATOM 851 N N . PHE A 1 108 ? -3.419 -1.567 2.985 1.00 88.31 108 PHE A N 1
ATOM 852 C CA . PHE A 1 108 ? -3.168 -2.070 4.318 1.00 88.31 108 PHE A CA 1
ATOM 853 C C . PHE A 1 108 ? -4.303 -1.633 5.229 1.00 88.31 108 PHE A C 1
ATOM 855 O O . PHE A 1 108 ? -4.704 -0.466 5.189 1.00 88.31 108 PHE A O 1
ATOM 862 N N . ALA A 1 109 ? -4.777 -2.533 6.077 1.00 86.56 109 ALA A N 1
ATOM 863 C CA . ALA A 1 109 ? -5.764 -2.219 7.096 1.00 86.56 109 ALA A CA 1
ATOM 864 C C . ALA A 1 109 ? -5.185 -2.445 8.494 1.00 86.56 109 ALA A C 1
ATOM 866 O O . ALA A 1 109 ? -4.321 -3.300 8.692 1.00 86.56 109 ALA A O 1
ATOM 867 N N . ASP A 1 110 ? -5.658 -1.657 9.459 1.00 86.75 110 ASP A N 1
ATOM 868 C CA . ASP A 1 110 ? -5.370 -1.842 10.884 1.00 86.75 110 ASP A CA 1
ATOM 869 C C . ASP A 1 110 ? -5.628 -3.299 11.300 1.00 86.75 110 ASP A C 1
ATOM 871 O O . ASP A 1 110 ? -6.626 -3.899 10.896 1.00 86.75 110 ASP A O 1
ATOM 875 N N . HIS A 1 111 ? -4.749 -3.879 12.114 1.00 82.88 111 HIS A N 1
ATOM 876 C CA . HIS A 1 111 ? -4.900 -5.256 12.585 1.00 82.88 111 HIS A CA 1
ATOM 877 C C . HIS A 1 111 ? -6.280 -5.548 13.194 1.00 82.88 111 HIS A C 1
ATOM 879 O O . HIS A 1 111 ? -6.838 -6.616 12.943 1.00 82.88 111 HIS A O 1
ATOM 885 N N . GLU A 1 112 ? -6.881 -4.605 13.928 1.00 77.75 112 GLU A N 1
ATOM 886 C CA . GLU A 1 112 ? -8.217 -4.804 14.497 1.00 77.75 112 GLU A CA 1
ATOM 887 C C . GLU A 1 112 ? -9.298 -4.897 13.414 1.00 77.75 112 GLU A C 1
ATOM 889 O O . GLU A 1 112 ? -10.237 -5.689 13.549 1.00 77.75 112 GLU A O 1
ATOM 894 N N . LEU A 1 113 ? -9.150 -4.135 12.322 1.00 73.81 113 LEU A N 1
ATOM 895 C CA . LEU A 1 113 ? -10.017 -4.239 11.147 1.00 73.81 113 LEU A CA 1
ATOM 896 C C . LEU A 1 113 ? -9.872 -5.602 10.483 1.00 73.81 113 LEU A C 1
ATOM 898 O O . LEU A 1 113 ? -10.874 -6.225 10.120 1.00 73.81 113 LEU A O 1
ATOM 902 N N . VAL A 1 114 ? -8.630 -6.057 10.331 1.00 72.62 114 VAL A N 1
ATOM 903 C CA . VAL A 1 114 ? -8.329 -7.327 9.678 1.00 72.62 114 VAL A CA 1
ATOM 904 C C . VAL A 1 114 ? -8.914 -8.493 10.467 1.00 72.62 114 VAL A C 1
ATOM 906 O O . VAL A 1 114 ? -9.655 -9.301 9.911 1.00 72.62 114 VAL A O 1
ATOM 909 N N . ASP A 1 115 ? -8.670 -8.545 11.771 1.00 72.62 115 ASP A N 1
ATOM 910 C CA . ASP A 1 115 ? -9.078 -9.678 12.602 1.00 72.62 115 ASP A CA 1
ATOM 911 C C . ASP A 1 115 ? -10.603 -9.821 12.718 1.00 72.62 115 ASP A C 1
ATOM 913 O O . ASP A 1 115 ? -11.125 -10.938 12.776 1.00 72.62 115 ASP A O 1
ATOM 917 N N . HIS A 1 116 ? -11.338 -8.706 12.738 1.00 66.12 116 HIS A N 1
ATOM 918 C CA . HIS A 1 116 ? -12.775 -8.724 13.027 1.00 66.12 116 HIS A CA 1
ATOM 919 C C . HIS A 1 116 ? -13.661 -8.605 11.786 1.00 66.12 116 HIS A C 1
ATOM 921 O O . HIS A 1 116 ? -14.802 -9.078 11.802 1.00 66.12 116 HIS A O 1
ATOM 927 N N . TYR A 1 117 ? -13.171 -7.958 10.726 1.00 66.06 117 TYR A N 1
ATOM 928 C CA . TYR A 1 117 ? -14.031 -7.437 9.662 1.00 66.06 117 TYR A CA 1
ATOM 929 C C . TYR A 1 117 ? -13.541 -7.748 8.246 1.00 66.06 117 TYR A C 1
ATOM 931 O O . TYR A 1 117 ? -14.318 -7.649 7.291 1.00 66.06 117 TYR A O 1
ATOM 939 N N . TYR A 1 118 ? -12.288 -8.163 8.072 1.00 64.00 118 TYR A N 1
ATOM 940 C CA . TYR A 1 118 ? -11.785 -8.555 6.760 1.00 64.00 118 TYR A CA 1
ATOM 941 C C . TYR A 1 118 ? -12.472 -9.823 6.245 1.00 64.00 118 TYR A C 1
ATOM 943 O O . TYR A 1 118 ? -12.769 -10.756 6.995 1.00 64.00 118 TYR A O 1
ATOM 951 N N . GLN A 1 119 ? -12.761 -9.857 4.943 1.00 67.44 119 GLN A N 1
ATOM 952 C CA . GLN A 1 119 ? -13.300 -11.045 4.275 1.00 67.44 119 GLN A CA 1
ATOM 953 C C . GLN A 1 119 ? -12.489 -11.408 3.031 1.00 67.44 119 GLN A C 1
ATOM 955 O O . GLN A 1 119 ? -12.132 -12.575 2.875 1.00 67.44 119 GLN A O 1
ATOM 960 N N . ASP A 1 120 ? -12.216 -10.440 2.150 1.00 66.50 120 ASP A N 1
ATOM 961 C CA . ASP A 1 120 ? -11.543 -10.699 0.874 1.00 66.50 120 ASP A CA 1
ATOM 962 C C . ASP A 1 120 ? -10.780 -9.474 0.339 1.00 66.50 120 ASP A C 1
ATOM 964 O O . ASP A 1 120 ? -11.146 -8.320 0.592 1.00 66.50 120 ASP A O 1
ATOM 968 N N . ALA A 1 121 ? -9.748 -9.753 -0.458 1.00 67.75 121 ALA A N 1
ATOM 969 C CA . ALA A 1 121 ? -9.008 -8.786 -1.256 1.00 67.75 121 ALA A CA 1
ATOM 970 C C . ALA A 1 121 ? -8.808 -9.326 -2.676 1.00 67.75 121 ALA A C 1
ATOM 972 O O . ALA A 1 121 ? -8.297 -10.431 -2.898 1.00 67.75 121 ALA A O 1
ATOM 973 N N . SER A 1 1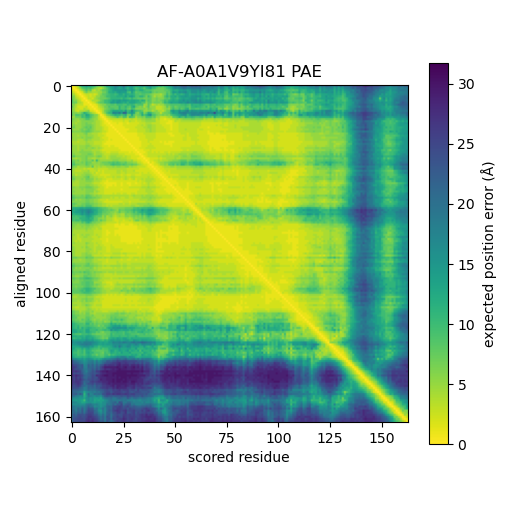22 ? -9.153 -8.501 -3.661 1.00 68.38 122 SER A N 1
ATOM 974 C CA . SER A 1 122 ? -9.058 -8.836 -5.079 1.00 68.38 122 SER A CA 1
ATOM 975 C C . SER A 1 122 ? -8.425 -7.702 -5.882 1.00 68.38 122 SER A C 1
ATOM 977 O O . SER A 1 122 ? -8.404 -6.549 -5.466 1.00 68.38 122 SER A O 1
ATOM 979 N N . TYR A 1 123 ? -7.884 -8.030 -7.055 1.00 66.19 123 TYR A N 1
ATOM 980 C CA . TYR A 1 123 ? -7.401 -7.033 -8.009 1.00 66.19 123 TYR A CA 1
ATOM 981 C C . TYR A 1 123 ? -8.210 -7.141 -9.297 1.00 66.19 123 TYR A C 1
ATOM 983 O O . TYR A 1 123 ? -8.264 -8.208 -9.912 1.00 66.19 123 TYR A O 1
ATOM 991 N N . VAL A 1 124 ? -8.808 -6.028 -9.725 1.00 65.25 124 VAL A N 1
ATOM 992 C CA . VAL A 1 124 ? -9.601 -5.939 -10.957 1.00 65.25 124 VAL A CA 1
ATOM 993 C C . VAL A 1 124 ? -8.944 -4.942 -11.901 1.00 65.25 124 VAL A C 1
ATOM 995 O O . VAL A 1 124 ? -8.892 -3.751 -11.617 1.00 65.25 124 VAL A O 1
ATOM 998 N N . LEU A 1 125 ? -8.440 -5.442 -13.035 1.00 57.44 125 LEU A N 1
ATOM 999 C CA . LEU A 1 125 ? -7.859 -4.702 -14.173 1.00 57.44 125 LEU A CA 1
ATOM 1000 C C . LEU A 1 125 ? -6.617 -3.826 -13.890 1.00 57.44 125 LEU A C 1
ATOM 1002 O O . LEU A 1 125 ? -5.823 -3.639 -14.799 1.00 57.44 125 LEU A O 1
ATOM 1006 N N . THR A 1 126 ? -6.384 -3.385 -12.657 1.00 55.22 126 THR A N 1
ATOM 1007 C CA . THR A 1 126 ? -5.198 -2.692 -12.088 1.00 55.22 126 THR A CA 1
ATOM 1008 C C . THR A 1 126 ? -5.523 -2.180 -10.684 1.00 55.22 126 THR A C 1
ATOM 1010 O O . THR A 1 126 ? -4.618 -1.888 -9.917 1.00 55.22 126 THR A O 1
ATOM 1013 N N . THR A 1 127 ? -6.805 -2.080 -10.350 1.00 56.66 127 THR A N 1
ATOM 1014 C CA . THR A 1 127 ? -7.316 -1.556 -9.092 1.00 56.66 127 THR A CA 1
ATOM 1015 C C . THR A 1 127 ? -7.307 -2.642 -8.025 1.00 56.66 127 THR A C 1
ATOM 1017 O O . THR A 1 127 ? -7.879 -3.715 -8.234 1.00 56.66 127 THR A O 1
ATOM 1020 N N . MET A 1 128 ? -6.676 -2.363 -6.883 1.00 62.75 128 MET A N 1
ATOM 1021 C CA . MET A 1 128 ? -6.844 -3.186 -5.690 1.00 62.75 128 MET A CA 1
ATOM 1022 C C . MET A 1 128 ? -8.193 -2.861 -5.048 1.00 62.75 128 MET A C 1
ATOM 1024 O O . MET A 1 128 ? -8.511 -1.698 -4.801 1.00 62.75 128 MET A O 1
ATOM 1028 N N . LEU A 1 129 ? -8.984 -3.897 -4.800 1.00 59.66 129 LEU A N 1
ATOM 1029 C CA . LEU A 1 129 ? -10.263 -3.835 -4.114 1.00 59.66 129 LEU A CA 1
ATOM 1030 C C . LEU A 1 129 ? -10.140 -4.614 -2.811 1.00 59.66 129 LEU A C 1
ATOM 1032 O O . LEU A 1 129 ? -9.858 -5.814 -2.833 1.00 59.66 129 LEU A O 1
ATOM 1036 N N . VAL A 1 130 ? -10.379 -3.941 -1.690 1.00 58.09 130 VAL A N 1
ATOM 1037 C CA . VAL A 1 130 ? -10.500 -4.594 -0.385 1.00 58.09 130 VAL A CA 1
ATOM 1038 C C . VAL A 1 130 ? -11.945 -4.479 0.071 1.00 58.09 130 VAL A C 1
ATOM 1040 O O . VAL A 1 130 ? -12.542 -3.397 0.059 1.00 58.09 130 VAL A O 1
ATOM 1043 N N . THR A 1 131 ? -12.520 -5.611 0.467 1.00 57.62 131 THR A N 1
ATOM 1044 C CA . THR A 1 131 ? -13.871 -5.660 1.019 1.00 57.62 131 THR A CA 1
ATOM 1045 C C . THR A 1 131 ? -13.790 -5.949 2.516 1.00 57.62 131 THR A C 1
ATOM 1047 O O . THR A 1 131 ? -13.479 -7.065 2.936 1.00 57.62 131 THR A O 1
ATOM 1050 N N . ILE A 1 132 ? -14.108 -4.929 3.319 1.00 55.06 132 ILE A N 1
ATOM 1051 C CA . ILE A 1 132 ? -14.165 -4.991 4.786 1.00 55.06 132 ILE A CA 1
ATOM 1052 C C . ILE A 1 132 ? -15.641 -4.943 5.208 1.00 55.06 132 ILE A C 1
ATOM 1054 O O . ILE A 1 132 ? -16.365 -4.013 4.851 1.00 55.06 132 ILE A O 1
ATOM 1058 N N . TYR A 1 133 ? -16.104 -5.947 5.954 1.00 50.62 133 TYR A N 1
ATOM 1059 C CA . TYR A 1 133 ? -17.456 -6.019 6.511 1.00 50.62 133 TYR A CA 1
ATOM 1060 C C . TYR A 1 133 ? -17.403 -5.811 8.020 1.00 50.62 133 TYR A C 1
ATOM 1062 O O . TYR A 1 133 ? -16.997 -6.714 8.744 1.00 50.62 133 TYR A O 1
ATOM 1070 N N . ALA A 1 134 ? -17.904 -4.689 8.528 1.00 42.69 134 ALA A N 1
ATOM 1071 C CA . ALA A 1 134 ? -18.200 -4.627 9.953 1.00 42.69 134 ALA A CA 1
ATOM 1072 C C . ALA A 1 134 ? -19.360 -5.549 10.359 1.00 42.69 134 ALA A C 1
ATOM 1074 O O . ALA A 1 134 ? -20.376 -5.661 9.670 1.00 42.69 134 ALA A O 1
ATOM 1075 N N . ALA A 1 135 ? -19.267 -6.179 11.525 1.00 37.00 135 ALA A N 1
ATOM 1076 C CA . ALA A 1 135 ? -20.468 -6.699 12.161 1.00 37.00 135 ALA A CA 1
ATOM 1077 C C . ALA A 1 135 ? -21.359 -5.504 12.562 1.00 37.00 135 ALA A C 1
ATOM 1079 O O . ALA A 1 135 ? -20.841 -4.516 13.087 1.00 37.00 135 ALA A O 1
ATOM 1080 N N . PRO A 1 136 ? -22.689 -5.546 12.352 1.00 36.47 136 PRO A N 1
ATOM 1081 C CA . PRO A 1 136 ? -23.557 -4.552 12.964 1.00 36.47 136 PRO A CA 1
ATOM 1082 C C . PRO A 1 136 ? -23.391 -4.644 14.483 1.00 36.47 136 PRO A C 1
ATOM 1084 O O . PRO A 1 136 ? -23.326 -5.751 15.023 1.00 36.47 136 PRO A O 1
ATOM 1087 N N . CYS A 1 137 ? -23.336 -3.487 15.151 1.00 31.47 137 CYS A N 1
ATOM 1088 C CA . CYS A 1 137 ? -23.314 -3.376 16.606 1.00 31.47 137 CYS A CA 1
ATOM 1089 C C . CYS A 1 137 ? -24.229 -4.430 17.240 1.00 31.47 137 CYS A C 1
ATOM 1091 O O . CYS A 1 137 ? -25.390 -4.579 16.842 1.00 31.47 137 CYS A O 1
ATOM 1093 N N . THR A 1 138 ? -23.689 -5.170 18.203 1.00 35.75 138 THR A N 1
ATOM 1094 C CA . THR A 1 138 ? -24.341 -6.259 18.929 1.00 35.75 138 THR A CA 1
ATOM 1095 C C . THR A 1 138 ? -25.535 -5.753 19.741 1.00 35.75 138 THR A C 1
ATOM 1097 O O . THR A 1 138 ? -25.482 -5.612 20.955 1.00 35.75 138 THR A O 1
ATOM 1100 N N . TYR A 1 139 ? -26.665 -5.519 19.079 1.00 31.80 139 TYR A N 1
ATOM 1101 C CA . TYR A 1 139 ? -27.967 -5.677 19.714 1.00 31.80 139 TYR A CA 1
ATOM 1102 C C . TYR A 1 139 ? -28.395 -7.137 19.551 1.00 31.80 139 TYR A C 1
ATOM 1104 O O . TYR A 1 139 ? -28.329 -7.658 18.431 1.00 31.80 139 TYR A O 1
ATOM 1112 N N . PRO A 1 140 ? -28.833 -7.822 20.623 1.00 39.38 140 PRO A N 1
ATOM 1113 C CA . PRO A 1 140 ? -29.241 -9.215 20.533 1.00 39.38 140 PRO A CA 1
ATOM 1114 C C . PRO A 1 140 ? -30.474 -9.313 19.629 1.00 39.38 140 PRO A C 1
ATOM 1116 O O . PRO A 1 140 ? -31.576 -8.924 20.013 1.00 39.38 140 PRO A O 1
ATOM 1119 N N . ARG A 1 141 ? -30.287 -9.809 18.401 1.00 42.72 141 ARG A N 1
ATOM 1120 C CA . ARG A 1 141 ? -31.385 -10.189 17.504 1.00 42.72 141 ARG A CA 1
ATOM 1121 C C . ARG A 1 141 ? -31.566 -11.711 17.510 1.00 42.72 141 ARG A C 1
ATOM 1123 O O . ARG A 1 141 ? -30.573 -12.427 17.611 1.00 42.72 141 ARG A O 1
ATOM 1130 N N . PRO A 1 142 ? -32.799 -12.232 17.354 1.00 42.16 142 PRO A N 1
ATOM 1131 C CA . PRO A 1 142 ? -33.104 -13.662 17.503 1.00 42.16 142 PRO A CA 1
ATOM 1132 C C . PRO A 1 142 ? -32.719 -14.525 16.286 1.00 42.16 142 PRO A C 1
ATOM 1134 O O . PRO A 1 142 ? -33.124 -15.683 16.192 1.00 42.16 142 PRO A O 1
ATOM 1137 N N . HIS A 1 143 ? -31.989 -13.973 15.315 1.00 43.03 143 HIS A N 1
ATOM 1138 C CA . HIS A 1 143 ? -31.680 -14.619 14.039 1.00 43.03 143 HIS A CA 1
ATOM 1139 C C . HIS A 1 143 ? -30.187 -14.482 13.719 1.00 43.03 143 HIS A C 1
ATOM 1141 O O . HIS A 1 143 ? -29.598 -13.459 14.081 1.00 43.03 143 HIS A O 1
ATOM 1147 N N . PRO A 1 144 ? -29.567 -15.476 13.046 1.00 41.66 144 PRO A N 1
ATOM 1148 C CA . PRO A 1 144 ? -28.164 -15.393 12.658 1.00 41.66 144 PRO A CA 1
ATOM 1149 C C . PRO A 1 144 ? -27.930 -14.115 11.837 1.00 41.66 144 PRO A C 1
ATOM 1151 O O . PRO A 1 144 ? -28.757 -13.788 10.978 1.00 41.66 144 PRO A O 1
ATOM 1154 N N . PRO A 1 145 ? -26.851 -13.360 12.113 1.00 42.06 145 PRO A N 1
ATOM 1155 C CA . PRO A 1 145 ? -26.623 -12.077 11.472 1.00 42.06 145 PRO A CA 1
ATOM 1156 C C . PRO A 1 145 ? -26.498 -12.277 9.961 1.00 42.06 145 PRO A C 1
ATOM 1158 O O . PRO A 1 145 ? -25.624 -12.998 9.479 1.00 42.06 145 PRO A O 1
ATOM 1161 N N . ARG A 1 146 ? -27.379 -11.623 9.200 1.00 40.97 146 ARG A N 1
ATOM 1162 C CA . ARG A 1 146 ? -27.170 -11.434 7.765 1.00 40.97 146 ARG A CA 1
ATOM 1163 C C . ARG A 1 146 ? -25.956 -10.518 7.618 1.00 40.97 146 ARG A C 1
ATOM 1165 O O . ARG A 1 146 ? -26.003 -9.376 8.070 1.00 40.97 146 ARG A O 1
ATOM 1172 N N . LYS A 1 147 ? -24.867 -11.031 7.040 1.00 39.12 147 LYS A N 1
ATOM 1173 C CA . LYS A 1 147 ? -23.724 -10.212 6.623 1.00 39.12 147 LYS A CA 1
ATOM 1174 C C . LYS A 1 147 ? -24.205 -9.303 5.488 1.00 39.12 147 LYS A C 1
ATOM 1176 O O . LYS A 1 147 ? -24.458 -9.787 4.390 1.00 39.12 147 LYS A O 1
ATOM 1181 N N . GLU A 1 148 ? -24.395 -8.022 5.767 1.00 37.16 148 GLU A N 1
ATOM 1182 C CA . GLU A 1 148 ? -24.721 -7.005 4.760 1.00 37.16 148 GLU A CA 1
ATOM 1183 C C . GLU A 1 148 ? -23.426 -6.235 4.427 1.00 37.16 148 GLU A C 1
ATOM 1185 O O . GLU A 1 148 ? -22.694 -5.881 5.355 1.00 37.16 148 GLU A O 1
ATOM 1190 N N . PRO A 1 149 ? -23.084 -6.009 3.144 1.00 38.66 149 PRO A N 1
ATOM 1191 C CA . PRO A 1 149 ? -21.873 -5.284 2.759 1.00 38.66 149 PRO A CA 1
ATOM 1192 C C . PRO A 1 149 ? -21.910 -3.830 3.212 1.00 38.66 149 PRO A C 1
ATOM 1194 O O . PRO A 1 149 ? -22.842 -3.095 2.905 1.00 38.66 149 PRO A O 1
ATOM 1197 N N . ILE A 1 150 ? -20.863 -3.418 3.928 1.00 43.28 150 ILE A N 1
ATOM 1198 C CA . ILE A 1 150 ? -20.711 -2.052 4.464 1.00 43.28 150 ILE A CA 1
ATOM 1199 C C . ILE A 1 150 ? -20.031 -1.111 3.469 1.00 43.28 150 ILE A C 1
ATOM 1201 O O . ILE A 1 150 ? -20.070 0.108 3.612 1.00 43.28 150 ILE A O 1
ATOM 1205 N N . GLY A 1 151 ? -19.512 -1.675 2.388 1.00 42.84 151 GLY A N 1
ATOM 1206 C CA . GLY A 1 151 ? -18.997 -0.951 1.246 1.00 42.84 151 GLY A CA 1
ATOM 1207 C C . GLY A 1 151 ? -17.947 -1.792 0.542 1.00 42.84 151 GLY A C 1
ATOM 1208 O O . GLY A 1 151 ? -17.271 -2.614 1.154 1.00 42.84 151 GLY A O 1
ATOM 1209 N N . ASN A 1 152 ? -17.802 -1.577 -0.760 1.00 40.25 152 ASN A N 1
ATOM 1210 C CA . ASN A 1 152 ? -16.555 -1.905 -1.430 1.00 40.25 152 ASN A CA 1
ATOM 1211 C C . ASN A 1 152 ? -15.666 -0.676 -1.260 1.00 40.25 152 ASN A C 1
ATOM 1213 O O . ASN A 1 152 ? -15.996 0.382 -1.803 1.00 40.25 152 ASN A O 1
ATOM 1217 N N . TYR A 1 153 ? -14.578 -0.784 -0.496 1.00 46.06 153 TYR A N 1
ATOM 1218 C CA . TYR A 1 153 ? -13.587 0.284 -0.465 1.00 46.06 153 TYR A CA 1
ATOM 1219 C C . TYR A 1 153 ? -12.806 0.201 -1.772 1.00 46.06 153 TYR A C 1
ATOM 1221 O O . TYR A 1 153 ? -11.899 -0.608 -1.959 1.00 46.06 153 TYR A O 1
ATOM 1229 N N . LEU A 1 154 ? -13.259 1.007 -2.729 1.00 42.94 154 LEU A N 1
ATOM 1230 C CA . LEU A 1 154 ? -12.587 1.193 -3.998 1.00 42.94 154 LEU A CA 1
ATOM 1231 C C . LEU A 1 154 ? -11.466 2.205 -3.767 1.00 42.94 154 LEU A C 1
ATOM 1233 O O . LEU A 1 154 ? -11.725 3.408 -3.703 1.00 42.94 154 LEU A O 1
ATOM 1237 N N . VAL A 1 155 ? -10.215 1.756 -3.709 1.00 43.53 155 VAL A N 1
ATOM 1238 C CA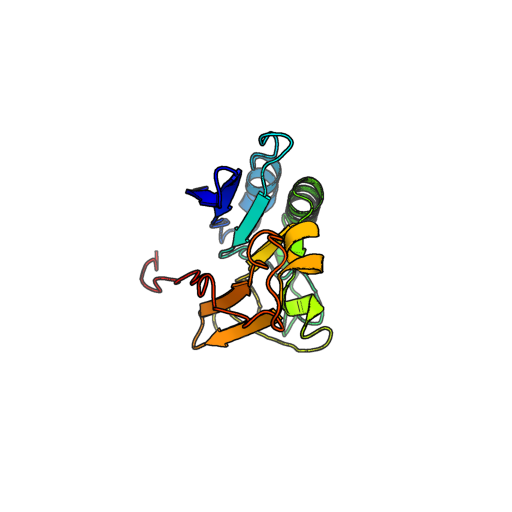 . VAL A 1 155 ? -9.112 2.666 -4.039 1.00 43.53 155 VAL A CA 1
ATOM 1239 C C . VAL A 1 155 ? -9.057 2.723 -5.562 1.00 43.53 155 VAL A C 1
ATOM 1241 O O . VAL A 1 155 ? -8.273 2.035 -6.205 1.00 43.53 155 VAL A O 1
ATOM 1244 N N . ASN A 1 156 ? -9.978 3.489 -6.158 1.00 32.28 156 ASN A N 1
ATOM 1245 C CA . ASN A 1 156 ? -9.991 3.733 -7.597 1.00 32.28 156 ASN A CA 1
ATOM 1246 C C . ASN A 1 156 ? -8.712 4.479 -7.981 1.00 32.28 156 ASN A C 1
ATOM 1248 O O . ASN A 1 156 ? -8.560 5.658 -7.663 1.00 32.28 156 ASN A O 1
ATOM 1252 N N . TYR A 1 157 ? -7.818 3.809 -8.705 1.00 39.59 157 TYR A N 1
ATOM 1253 C CA . TYR A 1 157 ? -6.740 4.497 -9.397 1.00 39.59 157 TYR A CA 1
ATOM 1254 C C . TYR A 1 157 ? -7.282 5.132 -10.676 1.00 39.59 157 TYR A C 1
ATOM 1256 O O . TYR A 1 157 ? -7.935 4.471 -11.486 1.00 39.59 157 TYR A O 1
ATOM 1264 N N . CYS A 1 158 ? -6.988 6.419 -10.851 1.00 28.08 158 CYS A N 1
ATOM 1265 C CA . CYS A 1 158 ? -7.166 7.142 -12.099 1.00 28.08 158 CYS A CA 1
ATOM 1266 C C . CYS A 1 158 ? -5.848 7.017 -12.887 1.00 28.08 158 CYS A C 1
ATOM 1268 O O . CYS A 1 158 ? -4.850 7.609 -12.476 1.00 28.08 158 CYS A O 1
ATOM 1270 N N . PRO A 1 159 ? -5.786 6.250 -13.990 1.00 29.20 159 PRO A N 1
ATOM 1271 C CA . PRO A 1 159 ? -4.542 6.004 -14.723 1.00 29.20 159 PRO A CA 1
ATOM 1272 C C . PRO A 1 159 ? -3.999 7.225 -15.499 1.00 29.20 159 PRO A C 1
ATOM 1274 O O . PRO A 1 159 ? -3.074 7.077 -16.292 1.00 29.20 159 PRO A O 1
ATOM 1277 N N . THR A 1 160 ? -4.549 8.431 -15.306 1.00 25.50 160 THR A N 1
ATOM 1278 C CA . THR A 1 160 ? -4.262 9.622 -16.133 1.00 25.50 160 THR A CA 1
ATOM 1279 C C . THR A 1 160 ? -3.285 10.646 -15.560 1.00 25.50 160 THR A C 1
ATOM 1281 O O . THR A 1 160 ? -3.106 11.686 -16.184 1.00 25.50 160 THR A O 1
ATOM 1284 N N . LEU A 1 161 ? -2.582 10.377 -14.461 1.00 25.83 161 LEU A N 1
ATOM 1285 C CA . LEU A 1 161 ? -1.386 11.165 -14.121 1.00 25.83 161 LEU A CA 1
ATOM 1286 C C . LEU A 1 161 ? -0.126 10.400 -14.545 1.00 25.83 161 LEU A C 1
ATOM 1288 O O . LEU A 1 161 ? 0.709 10.011 -13.738 1.00 25.83 161 LEU A O 1
ATOM 1292 N N . MET A 1 162 ? -0.016 10.176 -15.860 1.00 28.05 162 MET A N 1
ATOM 1293 C CA . MET A 1 162 ? 1.286 10.311 -16.511 1.00 28.05 162 MET A CA 1
ATOM 1294 C C . MET A 1 162 ? 1.683 11.779 -16.362 1.00 28.05 162 MET A C 1
ATOM 1296 O O . MET A 1 162 ? 0.865 12.626 -16.710 1.00 28.05 162 MET A O 1
ATOM 1300 N N . TRP A 1 163 ? 2.863 12.022 -15.791 1.00 29.83 163 TRP A N 1
ATOM 1301 C CA . TRP A 1 163 ? 3.870 13.070 -16.043 1.00 29.83 163 TRP A CA 1
ATOM 1302 C C . TRP A 1 163 ? 4.648 13.325 -14.751 1.00 29.83 163 TRP A C 1
ATOM 1304 O O . TRP A 1 163 ? 4.048 13.836 -13.781 1.00 29.83 163 TRP A O 1
#

Mean predicted aligned error: 10.0 Å

InterPro domains:
  IPR036691 Endonuclease/exonuclease/phosphatase superfamily [G3DSA:3.60.10.10] (1-128)
  IPR036691 Endonuclease/exonuclease/phosphatase superfamily [SSF56219] (6-118)

Organism: NCBI:txid74557

Secondary structure (DSSP, 8-state):
--EEEEETTEEEEE-EE--SSHHHHHHH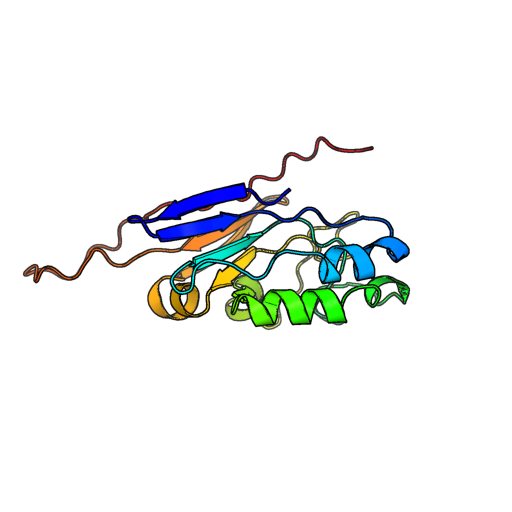HHTS-----TT-EEEEEEE-SS-SSTTTSBSS--GGGGTTHHHHHHHHHHTTEEEHHHHHSTT-----SGGG-B--EEEEEEHHHHHHHEEEEEEETTEEEEEE-PPP-----SS---------EE----TT---

Solvent-accessible surface area (backbone atoms only — not comparable to full-atom values): 9555 Å² total; per-residue (Å²): 106,78,43,74,52,67,57,98,82,33,47,33,39,39,40,44,69,45,54,76,54,42,88,51,22,36,64,52,35,66,66,53,89,80,89,65,64,96,78,50,48,41,43,47,27,40,40,55,60,37,40,89,40,74,70,43,17,27,77,68,78,56,84,63,42,60,46,25,44,66,35,42,52,51,48,41,56,75,57,45,39,40,55,52,49,48,72,78,37,73,82,59,68,54,50,53,33,82,93,57,41,28,22,22,63,50,53,23,35,17,50,71,50,47,77,70,18,53,78,52,60,49,74,59,103,68,32,55,36,44,38,50,34,66,74,77,79,89,66,95,62,101,59,84,81,78,88,60,84,73,47,76,53,67,59,74,73,72,91,76,78,77,129

Nearest PDB structures (foldseek):
  2v0s-assembly1_A  TM=6.774E-01  e=8.696E-06  Homo sapiens